Protein AF-A0A1H3N6U4-F1 (afdb_monomer)

Foldseek 3Di:
DDPPDPDDDPPDPQKDFPDWDQDPVRDIDTDIDGPDPQVQADPVPSDRDPDDPDDDDDDDPRD

Radius of gyration: 15.4 Å; Cα contacts (8 Å, |Δi|>4): 49; chains: 1; bounding box: 27×22×50 Å

Solvent-accessible surface area (backbone atoms only — not comparable to full-atom values): 4568 Å² total; per-residue (Å²): 134,87,79,85,76,78,85,75,84,76,90,55,85,70,48,40,81,75,48,76,46,74,45,97,90,67,49,77,49,74,44,66,43,67,60,58,75,69,71,51,27,40,93,86,76,64,54,65,62,90,72,79,92,76,88,87,88,83,83,64,94,92,115

pLDDT: mean 76.63, std 11.07, range [45.09, 90.69]

Mean predicted aligned error: 9.07 Å

Sequence (63 aa):
MSSDGTTILFGLPGVRVREVLRAADGTRVVHVITEEETTAACPVCGVVSTSVRQRRTTSPRDL

Structure (mmCIF, N/CA/C/O backbone):
data_AF-A0A1H3N6U4-F1
#
_entry.id   AF-A0A1H3N6U4-F1
#
loop_
_atom_site.group_PDB
_atom_site.id
_atom_site.type_symbol
_atom_site.label_atom_id
_atom_site.label_alt_id
_atom_site.label_comp_id
_atom_site.label_asym_id
_atom_site.label_entity_id
_atom_site.label_seq_id
_atom_site.pdbx_PDB_ins_code
_atom_site.Cartn_x
_atom_site.Cartn_y
_atom_site.Cartn_z
_atom_site.occupancy
_atom_site.B_iso_or_equiv
_atom_site.auth_seq_id
_atom_site.auth_comp_id
_atom_site.auth_asym_id
_atom_site.auth_atom_id
_atom_site.pdbx_PDB_model_num
ATOM 1 N N . MET A 1 1 ? 2.497 -5.870 28.817 1.00 45.09 1 MET A N 1
ATOM 2 C CA . MET A 1 1 ? 2.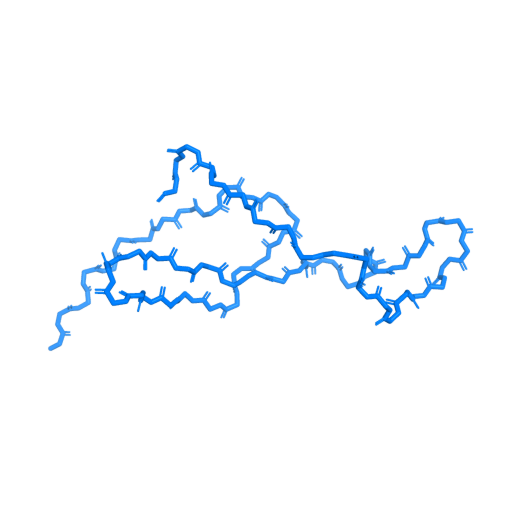194 -5.220 27.524 1.00 45.09 1 MET A CA 1
ATOM 3 C C . MET A 1 1 ? 1.446 -6.241 26.679 1.00 45.09 1 MET A C 1
ATOM 5 O O . MET A 1 1 ? 2.085 -7.051 26.026 1.00 45.09 1 MET A O 1
ATOM 9 N N . SER A 1 2 ? 0.117 -6.310 26.816 1.00 48.06 2 SER A N 1
ATOM 10 C CA . SER A 1 2 ? -0.686 -7.331 26.127 1.00 48.06 2 SER A CA 1
ATOM 11 C C . SER A 1 2 ? -0.916 -6.885 24.686 1.00 48.06 2 SER A C 1
ATOM 13 O O . SER A 1 2 ? -1.545 -5.856 24.453 1.00 48.06 2 SER A O 1
ATOM 15 N N . SER A 1 3 ? -0.327 -7.601 23.733 1.00 56.03 3 SER A N 1
ATOM 16 C CA . SER A 1 3 ? -0.541 -7.377 22.307 1.00 56.03 3 SER A CA 1
ATOM 17 C C . SER A 1 3 ? -1.738 -8.217 21.875 1.00 56.03 3 SER A C 1
ATOM 19 O O . SER A 1 3 ? -1.559 -9.363 21.470 1.00 56.03 3 SER A O 1
ATOM 21 N N . ASP A 1 4 ? -2.948 -7.661 21.952 1.00 54.94 4 ASP A N 1
ATOM 22 C CA . ASP A 1 4 ? -4.127 -8.208 21.263 1.00 54.94 4 ASP A CA 1
ATOM 23 C C . ASP A 1 4 ? -3.938 -8.036 19.749 1.00 54.94 4 ASP A C 1
ATOM 25 O O . ASP A 1 4 ? -4.445 -7.110 19.111 1.00 54.94 4 ASP A O 1
ATOM 29 N N . GLY A 1 5 ? -3.107 -8.898 19.169 1.00 56.44 5 GLY A N 1
ATOM 30 C CA . GLY A 1 5 ? -2.770 -8.880 17.754 1.00 56.44 5 GLY A CA 1
ATOM 31 C C . GLY A 1 5 ? -3.878 -9.511 16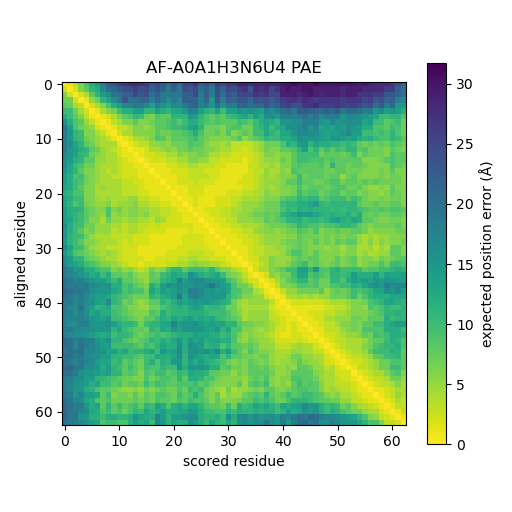.924 1.00 56.44 5 GLY A C 1
ATOM 32 O O . GLY A 1 5 ? -3.718 -10.625 16.442 1.00 56.44 5 GLY A O 1
ATOM 33 N N . THR A 1 6 ? -5.000 -8.815 16.736 1.00 58.91 6 THR A N 1
ATOM 34 C CA . THR A 1 6 ? -5.914 -9.165 15.639 1.00 58.91 6 THR A CA 1
ATOM 35 C C . THR A 1 6 ? -5.301 -8.657 14.337 1.00 58.91 6 THR A C 1
ATOM 37 O O . THR A 1 6 ? -5.265 -7.450 14.088 1.00 58.91 6 THR A O 1
ATOM 40 N N . THR A 1 7 ? -4.780 -9.569 13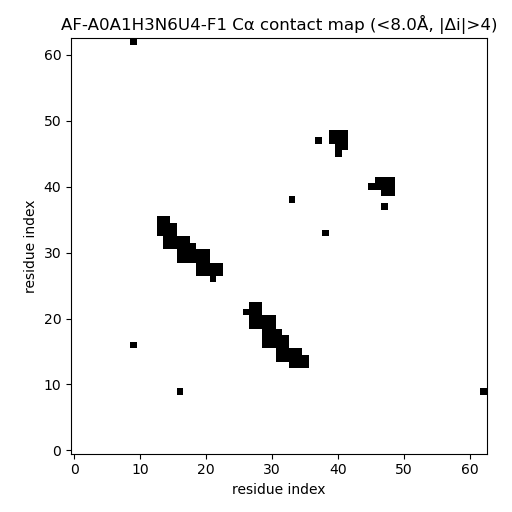.517 1.00 65.25 7 THR A N 1
ATOM 41 C CA . THR A 1 7 ? -4.303 -9.250 12.167 1.00 65.25 7 THR A CA 1
ATOM 42 C C . THR A 1 7 ? -5.504 -8.989 11.261 1.00 65.25 7 THR A C 1
ATOM 44 O O . THR A 1 7 ? -6.340 -9.866 11.070 1.00 65.25 7 THR A O 1
ATOM 47 N N . ILE A 1 8 ? -5.586 -7.785 10.693 1.00 68.50 8 ILE A N 1
ATOM 48 C CA . ILE A 1 8 ? -6.566 -7.446 9.654 1.00 68.50 8 ILE A CA 1
ATOM 49 C C . ILE A 1 8 ? -5.854 -7.539 8.307 1.00 68.50 8 ILE A C 1
ATOM 51 O O . ILE A 1 8 ? -4.791 -6.943 8.125 1.00 68.50 8 ILE A O 1
ATOM 55 N N . LEU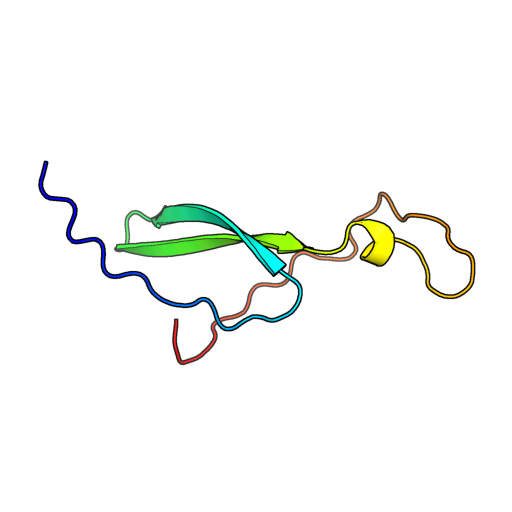 A 1 9 ? -6.429 -8.290 7.369 1.00 68.81 9 LEU A N 1
ATOM 56 C CA . LEU A 1 9 ? -5.920 -8.347 6.004 1.00 68.81 9 LEU A CA 1
ATOM 57 C C . LEU A 1 9 ? -6.289 -7.055 5.274 1.00 68.81 9 LEU A C 1
ATOM 59 O O . LEU A 1 9 ? -7.461 -6.742 5.081 1.00 68.81 9 LEU A O 1
ATOM 63 N N . PH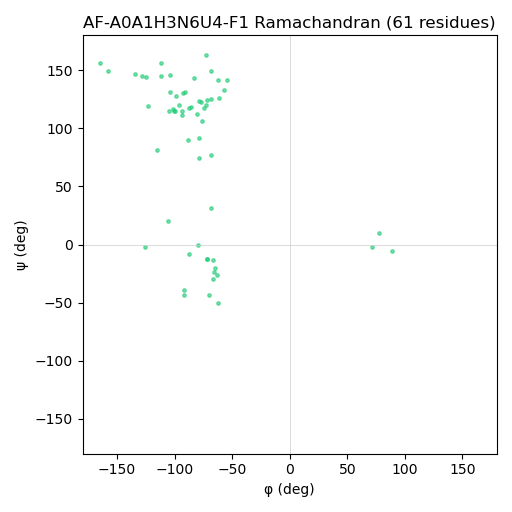E A 1 10 ? -5.270 -6.307 4.855 1.00 71.50 10 PHE A N 1
ATOM 64 C CA . PHE A 1 10 ? -5.434 -5.126 4.019 1.00 71.50 10 PHE A CA 1
ATOM 65 C C . PHE A 1 10 ? -5.655 -5.602 2.580 1.00 71.50 10 PHE A C 1
ATOM 67 O O . PHE A 1 10 ? -4.697 -5.864 1.859 1.00 71.50 10 PHE A O 1
ATOM 74 N N . GLY A 1 11 ? -6.916 -5.795 2.182 1.00 70.56 11 GLY A N 1
ATOM 75 C CA . GLY A 1 11 ? -7.315 -6.357 0.881 1.00 70.56 11 GLY A CA 1
ATOM 76 C C . GLY A 1 11 ? -7.026 -5.469 -0.339 1.00 70.56 11 GLY A C 1
ATOM 77 O O . GLY A 1 11 ? -7.798 -5.487 -1.295 1.00 70.56 11 GLY A O 1
ATOM 78 N N . LEU A 1 12 ? -5.961 -4.662 -0.310 1.00 76.75 12 LEU A N 1
ATOM 79 C CA . LEU A 1 12 ? -5.514 -3.856 -1.443 1.00 76.75 12 LEU A CA 1
ATOM 80 C C . LEU A 1 12 ? -4.452 -4.629 -2.243 1.00 76.75 12 LEU A C 1
ATOM 82 O O . LEU A 1 12 ? -3.343 -4.818 -1.744 1.00 76.75 12 LEU A O 1
ATOM 86 N N . PRO A 1 13 ? -4.756 -5.069 -3.477 1.00 76.44 13 PRO A N 1
ATOM 87 C CA . PRO A 1 13 ? -3.784 -5.767 -4.312 1.00 76.44 13 PRO A CA 1
ATOM 88 C C . PRO A 1 13 ? -2.655 -4.832 -4.774 1.00 76.44 13 PRO A C 1
ATOM 90 O O . PRO A 1 13 ? -2.870 -3.638 -4.991 1.00 76.44 13 PRO A O 1
ATOM 93 N N . GLY A 1 14 ? -1.456 -5.392 -4.966 1.00 80.06 14 GLY A N 1
ATOM 94 C CA . GLY A 1 14 ? -0.294 -4.690 -5.530 1.00 80.06 14 GLY A CA 1
ATOM 95 C C . GLY A 1 14 ? 0.440 -3.758 -4.561 1.00 80.06 14 GLY A C 1
ATOM 96 O O . GLY A 1 14 ? 1.309 -2.989 -4.983 1.00 80.06 14 GLY A O 1
ATOM 97 N N . VAL A 1 15 ? 0.110 -3.800 -3.267 1.00 83.00 15 VAL A N 1
ATOM 98 C CA . VAL A 1 15 ? 0.786 -3.020 -2.226 1.00 83.00 15 VAL A CA 1
ATOM 99 C C . VAL A 1 15 ? 1.105 -3.880 -1.006 1.00 83.00 15 VAL A C 1
ATOM 101 O O . VAL A 1 15 ? 0.335 -4.759 -0.630 1.00 83.00 15 VAL A O 1
ATOM 104 N N . ARG A 1 16 ? 2.223 -3.582 -0.338 1.00 85.06 16 ARG A N 1
ATOM 105 C CA . ARG A 1 16 ? 2.591 -4.168 0.959 1.00 85.06 16 ARG A CA 1
ATOM 106 C C . ARG A 1 16 ? 2.547 -3.118 2.063 1.00 85.06 16 ARG A C 1
ATOM 108 O O . ARG A 1 16 ? 2.894 -1.955 1.840 1.00 85.06 16 ARG A O 1
ATOM 115 N N . VAL A 1 17 ? 2.139 -3.523 3.265 1.00 86.25 17 VAL A N 1
ATOM 116 C CA . VAL A 1 17 ? 2.137 -2.643 4.443 1.00 86.25 17 VAL A CA 1
ATOM 117 C C . VAL A 1 17 ? 3.574 -2.401 4.890 1.00 86.25 17 VAL A C 1
ATOM 119 O O . VAL A 1 17 ? 4.318 -3.343 5.150 1.00 86.25 17 VAL A O 1
ATOM 122 N N . ARG A 1 18 ? 3.959 -1.128 4.981 1.00 88.19 18 ARG A N 1
ATOM 123 C CA . ARG A 1 18 ? 5.246 -0.703 5.537 1.00 88.19 18 ARG A CA 1
ATOM 124 C C . ARG A 1 18 ? 5.128 -0.408 7.028 1.00 88.19 18 ARG A C 1
ATOM 126 O O . ARG A 1 18 ? 6.011 -0.772 7.791 1.00 88.19 18 ARG A O 1
ATOM 133 N N . GLU A 1 19 ? 4.061 0.282 7.424 1.00 88.56 19 GLU A N 1
ATOM 134 C CA . GLU A 1 19 ? 3.863 0.752 8.795 1.00 88.56 19 GLU A CA 1
ATOM 135 C C . GLU A 1 19 ? 2.377 1.007 9.073 1.00 88.56 19 GLU A C 1
ATOM 137 O O . GLU A 1 19 ? 1.629 1.402 8.175 1.00 88.56 19 GLU A O 1
ATOM 142 N N . VAL A 1 20 ? 1.961 0.812 10.325 1.00 86.25 20 VAL A N 1
ATOM 143 C CA . VAL A 1 20 ? 0.624 1.165 10.810 1.00 86.25 20 VAL A CA 1
ATOM 144 C C . VAL A 1 20 ? 0.771 2.112 11.992 1.00 86.25 20 VAL A C 1
ATOM 146 O O . VAL A 1 20 ? 1.343 1.749 13.018 1.00 86.25 20 VAL A O 1
ATOM 149 N N . LEU A 1 21 ? 0.227 3.316 11.852 1.00 89.31 21 LEU A N 1
ATOM 150 C CA . LEU A 1 21 ? 0.201 4.331 12.897 1.00 89.31 21 LEU A CA 1
ATOM 151 C C . LEU A 1 21 ? -1.192 4.409 13.513 1.00 89.31 21 LEU A C 1
ATOM 153 O O . LEU A 1 21 ? -2.201 4.261 12.821 1.00 89.31 21 LEU A O 1
ATOM 157 N N . ARG A 1 22 ? -1.254 4.683 14.816 1.00 89.25 22 ARG A N 1
ATOM 158 C CA . ARG A 1 22 ? -2.508 4.995 15.504 1.00 89.25 22 ARG A CA 1
ATOM 159 C C . ARG A 1 22 ? -2.560 6.494 15.767 1.00 89.25 22 ARG A C 1
ATOM 161 O O . ARG A 1 22 ? -1.723 7.018 16.497 1.00 89.25 22 ARG A O 1
ATOM 168 N N . ALA A 1 23 ? -3.512 7.173 15.142 1.00 87.69 23 ALA A N 1
ATOM 169 C CA . ALA A 1 23 ? -3.754 8.590 15.354 1.00 87.69 23 ALA A CA 1
ATOM 170 C C . ALA A 1 23 ? -4.408 8.836 16.725 1.00 87.69 23 ALA A C 1
ATOM 172 O O . ALA A 1 23 ? -4.932 7.918 17.364 1.00 87.69 23 ALA A O 1
ATOM 173 N N . ALA A 1 24 ? -4.355 10.086 17.189 1.00 90.69 24 ALA A N 1
ATOM 174 C CA . ALA A 1 24 ? -4.852 10.478 18.510 1.00 90.69 24 ALA A CA 1
ATOM 175 C C . ALA A 1 24 ? -6.371 10.279 18.675 1.00 90.69 24 ALA A C 1
ATOM 177 O O . ALA A 1 24 ? -6.845 10.051 19.783 1.00 90.69 24 ALA A O 1
ATOM 178 N N . ASP A 1 25 ? -7.120 10.320 17.574 1.00 89.94 25 ASP A N 1
ATOM 179 C CA . ASP A 1 25 ? -8.560 10.040 17.503 1.00 89.94 25 ASP A CA 1
ATOM 180 C C . ASP A 1 25 ? -8.887 8.531 17.486 1.00 89.94 25 ASP A C 1
ATOM 182 O O . ASP A 1 25 ? -10.051 8.141 17.439 1.00 89.94 25 ASP A O 1
ATOM 186 N N . GLY A 1 26 ? -7.867 7.669 17.532 1.00 84.88 26 GLY A N 1
ATOM 187 C CA . GLY A 1 26 ? -8.005 6.218 17.476 1.00 84.88 26 GLY A CA 1
ATOM 188 C C . GLY A 1 26 ? -8.000 5.633 16.063 1.00 84.88 26 GLY A C 1
ATOM 189 O O . GLY A 1 26 ? -7.934 4.403 15.948 1.00 84.88 26 GLY A O 1
ATOM 190 N N . THR A 1 27 ? -7.996 6.468 15.017 1.00 84.75 27 THR A N 1
ATOM 191 C CA . THR A 1 27 ? -7.917 6.043 13.613 1.00 84.75 27 THR A CA 1
ATOM 192 C C . THR A 1 27 ? -6.603 5.307 13.342 1.00 84.75 27 THR A C 1
ATOM 194 O O . THR A 1 27 ? -5.540 5.681 13.846 1.00 84.75 27 THR A O 1
ATOM 197 N N . ARG A 1 28 ? -6.650 4.250 12.524 1.00 83.88 28 ARG A N 1
ATOM 198 C CA . ARG A 1 28 ? -5.452 3.544 12.047 1.00 83.88 28 ARG A CA 1
ATOM 199 C C . ARG A 1 28 ? -5.059 4.079 10.674 1.00 83.88 28 ARG A C 1
ATOM 201 O O . ARG A 1 28 ? -5.832 3.983 9.727 1.00 83.88 28 ARG A O 1
ATOM 208 N N . VAL A 1 29 ? -3.849 4.614 10.560 1.00 85.56 29 VAL A N 1
ATOM 209 C CA . VAL A 1 29 ? -3.271 5.064 9.289 1.00 85.56 29 VAL A CA 1
ATOM 210 C C . VAL A 1 29 ? -2.288 4.006 8.807 1.00 85.56 29 VAL A C 1
ATOM 212 O O . VAL A 1 29 ? -1.286 3.734 9.466 1.00 85.56 29 VAL A O 1
ATOM 215 N N . VAL A 1 30 ? -2.575 3.402 7.656 1.00 85.06 30 VAL A N 1
ATOM 216 C CA . VAL A 1 30 ? -1.734 2.359 7.057 1.00 85.06 30 VAL A CA 1
ATOM 217 C C . VAL A 1 30 ? -0.880 2.975 5.953 1.00 85.06 30 VAL A C 1
ATOM 219 O O . VAL A 1 30 ? -1.394 3.424 4.929 1.00 85.06 30 VAL A O 1
ATOM 222 N N . HIS A 1 31 ? 0.437 2.987 6.149 1.00 87.25 31 HIS A N 1
ATOM 223 C CA . HIS A 1 31 ? 1.394 3.370 5.117 1.00 87.25 31 HIS A CA 1
ATOM 224 C C . HIS A 1 31 ? 1.753 2.141 4.289 1.00 87.25 31 HIS A C 1
ATOM 226 O O . HIS A 1 31 ? 2.342 1.187 4.801 1.00 87.25 31 HIS A O 1
ATOM 232 N N . VAL A 1 32 ? 1.432 2.182 2.999 1.00 85.00 32 VAL A N 1
ATOM 233 C CA . VAL A 1 32 ? 1.749 1.111 2.053 1.00 85.00 32 VAL A CA 1
ATOM 234 C C . VAL A 1 32 ? 2.789 1.547 1.032 1.00 85.00 32 VAL A C 1
ATOM 236 O O . VAL A 1 32 ? 2.950 2.737 0.751 1.00 85.00 32 VAL A O 1
ATOM 239 N N . ILE A 1 33 ? 3.491 0.568 0.476 1.00 85.75 33 ILE A N 1
ATOM 240 C CA . ILE A 1 33 ? 4.397 0.739 -0.659 1.00 85.75 33 ILE A CA 1
ATOM 241 C C . ILE A 1 33 ? 3.986 -0.218 -1.771 1.00 85.75 33 ILE A C 1
ATOM 243 O O . ILE A 1 33 ? 3.528 -1.326 -1.488 1.00 85.75 33 ILE A O 1
ATOM 247 N N . THR A 1 34 ? 4.125 0.217 -3.022 1.00 84.75 34 THR A N 1
ATOM 248 C CA . THR A 1 34 ? 3.879 -0.637 -4.188 1.00 84.75 34 THR A CA 1
ATOM 249 C C . THR A 1 34 ? 4.773 -1.868 -4.106 1.00 84.75 34 THR A C 1
ATOM 251 O O . THR A 1 34 ? 5.956 -1.763 -3.776 1.00 84.75 34 THR A O 1
ATOM 254 N N . GLU A 1 35 ? 4.186 -3.040 -4.326 1.00 80.69 35 GLU A N 1
ATOM 255 C CA . GLU A 1 35 ? 4.888 -4.311 -4.165 1.00 80.69 35 GLU A CA 1
ATOM 256 C C . GLU A 1 35 ? 5.947 -4.510 -5.255 1.00 80.69 35 GLU A C 1
ATOM 258 O O . GLU A 1 35 ? 7.082 -4.877 -4.950 1.00 80.69 35 GLU A O 1
ATOM 263 N N . GLU A 1 36 ? 5.590 -4.184 -6.497 1.00 77.88 36 GLU A N 1
ATOM 264 C CA . GLU A 1 36 ? 6.453 -4.285 -7.668 1.00 77.88 36 GLU A CA 1
ATOM 265 C C . GLU A 1 36 ? 7.163 -2.946 -7.941 1.00 77.88 36 GLU A C 1
ATOM 267 O O . GLU A 1 36 ? 6.546 -1.931 -8.268 1.00 77.88 36 GLU A O 1
ATOM 272 N N . GLU A 1 37 ? 8.492 -2.943 -7.818 1.00 66.56 37 GLU A N 1
ATOM 273 C CA . GLU A 1 37 ? 9.316 -1.738 -7.985 1.00 66.56 37 GLU A CA 1
ATOM 274 C C . GLU A 1 37 ? 9.297 -1.208 -9.432 1.00 66.56 37 GLU A C 1
ATOM 276 O O . GLU A 1 37 ? 9.339 0.002 -9.664 1.00 66.56 37 GLU A O 1
ATOM 281 N N . THR A 1 38 ? 9.126 -2.100 -10.414 1.00 67.38 38 THR A N 1
ATOM 282 C CA . THR A 1 38 ? 9.018 -1.749 -11.838 1.00 67.38 38 THR A CA 1
ATO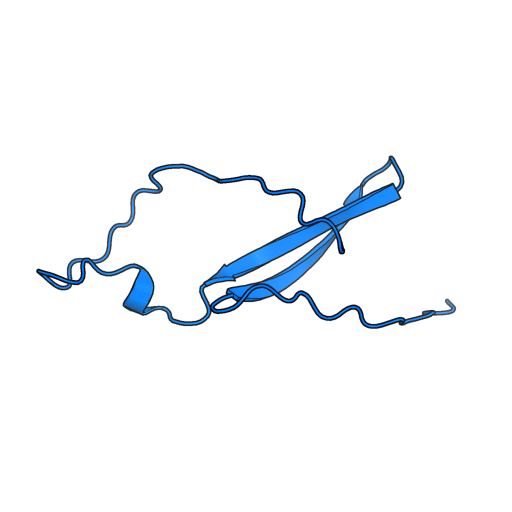M 283 C C . THR A 1 38 ? 7.698 -1.076 -12.205 1.00 67.38 38 THR A C 1
ATOM 285 O O . THR A 1 38 ? 7.631 -0.431 -13.249 1.00 67.38 38 THR A O 1
ATOM 288 N N . THR A 1 39 ? 6.683 -1.093 -11.333 1.00 66.12 39 THR A N 1
ATOM 289 C CA . THR A 1 39 ? 5.416 -0.378 -11.571 1.00 66.12 39 THR A CA 1
ATOM 290 C C . THR A 1 39 ? 5.612 1.142 -11.617 1.00 66.12 39 THR A C 1
ATOM 292 O O . THR A 1 39 ? 4.787 1.864 -12.176 1.00 66.12 39 THR A O 1
ATOM 295 N N . ALA A 1 40 ? 6.715 1.658 -11.064 1.00 72.38 40 ALA A N 1
ATOM 296 C CA . ALA A 1 40 ? 7.073 3.070 -11.190 1.00 72.38 40 ALA A CA 1
ATOM 297 C C . ALA A 1 40 ? 7.547 3.461 -12.609 1.00 72.38 40 ALA A C 1
ATOM 299 O O . ALA A 1 40 ? 7.663 4.656 -12.909 1.00 72.38 40 ALA A O 1
ATOM 300 N N . ALA A 1 41 ? 7.835 2.485 -13.477 1.00 82.44 41 ALA A N 1
ATOM 301 C CA . ALA A 1 41 ? 8.252 2.717 -14.852 1.00 82.44 41 ALA A CA 1
ATOM 302 C C . ALA A 1 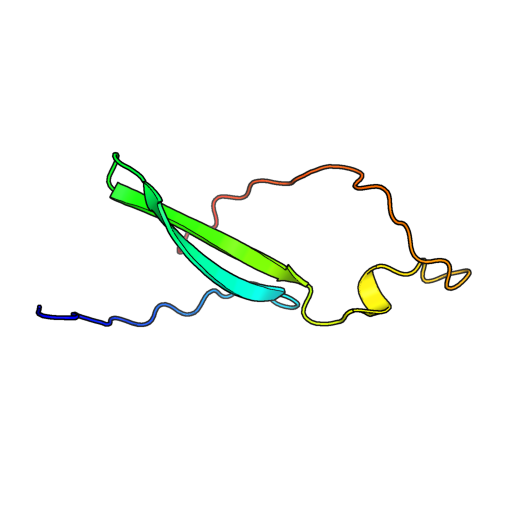41 ? 7.057 2.952 -15.785 1.00 82.44 41 ALA A C 1
ATOM 304 O O . ALA A 1 41 ? 6.008 2.318 -15.680 1.00 82.44 41 ALA A O 1
ATOM 305 N N . CYS A 1 42 ? 7.232 3.852 -16.753 1.00 80.38 42 CYS A N 1
ATOM 306 C CA . CYS A 1 42 ? 6.276 4.008 -17.841 1.00 80.38 42 CYS A CA 1
ATOM 307 C C . CYS A 1 42 ? 6.190 2.698 -18.648 1.00 80.38 42 CYS A C 1
ATOM 309 O O . CYS A 1 42 ? 7.217 2.258 -19.169 1.00 80.38 42 CYS A O 1
ATOM 311 N N . PRO A 1 43 ? 4.994 2.115 -18.853 1.00 81.50 43 PRO A N 1
ATOM 312 C CA . PRO A 1 43 ? 4.859 0.850 -19.579 1.00 81.50 43 PRO A CA 1
ATOM 313 C C . PRO A 1 43 ? 5.224 0.959 -21.069 1.00 81.50 43 PRO A C 1
ATOM 315 O O . PRO A 1 43 ? 5.388 -0.056 -21.733 1.00 81.50 43 PRO A O 1
ATOM 318 N N . VAL A 1 44 ? 5.347 2.179 -21.608 1.00 87.06 44 VAL A N 1
ATOM 319 C CA . VAL A 1 44 ? 5.679 2.421 -23.022 1.00 87.06 44 VAL A CA 1
ATOM 320 C C . VAL A 1 44 ? 7.184 2.570 -23.247 1.00 87.06 44 VAL A C 1
ATOM 322 O O . VAL A 1 44 ? 7.697 2.095 -24.254 1.00 87.06 44 VAL A O 1
ATOM 325 N N . CYS A 1 45 ? 7.902 3.243 -22.342 1.00 89.06 45 CYS A N 1
ATOM 326 C CA . CYS A 1 45 ? 9.315 3.588 -22.549 1.00 89.06 45 CYS A CA 1
ATOM 327 C C . CYS A 1 45 ? 10.264 3.125 -21.436 1.00 89.06 45 CYS A C 1
ATOM 329 O O . CYS A 1 45 ? 11.463 3.365 -21.536 1.00 89.06 45 CYS A O 1
ATOM 331 N N . GLY A 1 46 ? 9.762 2.502 -20.367 1.00 85.25 46 GLY A N 1
ATOM 332 C CA . GLY A 1 46 ? 10.574 1.981 -19.262 1.00 85.25 46 GLY A CA 1
ATOM 333 C C . GLY A 1 46 ? 11.198 3.044 -18.350 1.00 85.25 46 GLY A C 1
ATOM 334 O O . GLY A 1 46 ? 11.836 2.699 -17.360 1.00 85.25 46 GLY A O 1
ATOM 335 N N . VAL A 1 47 ? 11.012 4.336 -18.642 1.00 88.81 47 VAL A N 1
ATOM 336 C CA . VAL A 1 47 ? 11.540 5.422 -17.808 1.00 88.81 47 VAL A CA 1
ATOM 337 C C . VAL A 1 47 ? 10.805 5.448 -16.471 1.00 88.81 47 VAL A C 1
ATOM 339 O O . VAL A 1 47 ? 9.576 5.547 -16.430 1.00 88.81 47 VAL A O 1
ATOM 342 N N . VAL A 1 48 ? 11.569 5.390 -15.380 1.00 82.69 48 VAL A N 1
ATOM 343 C CA . VAL A 1 48 ? 11.059 5.526 -14.013 1.00 82.69 48 VAL A CA 1
ATOM 344 C C . VAL A 1 48 ? 10.779 6.996 -13.722 1.00 82.69 48 VAL A C 1
ATOM 346 O O . VAL A 1 48 ? 11.673 7.839 -13.810 1.00 82.69 48 VAL A O 1
ATOM 349 N N . SER A 1 49 ? 9.536 7.312 -13.355 1.00 78.00 49 SER A N 1
ATOM 350 C CA . SER A 1 49 ? 9.199 8.659 -12.888 1.00 78.00 49 SER A CA 1
ATOM 351 C C . SER A 1 49 ? 9.628 8.833 -11.434 1.00 78.00 49 SER A C 1
ATOM 353 O O . SER A 1 49 ? 9.157 8.119 -10.553 1.00 78.00 49 SER A O 1
ATOM 355 N N . THR A 1 50 ? 10.459 9.837 -11.159 1.00 80.25 50 THR A N 1
ATOM 356 C CA . THR A 1 50 ? 10.789 10.261 -9.785 1.00 80.25 50 THR A CA 1
ATOM 357 C C . THR A 1 50 ? 9.798 11.287 -9.228 1.00 80.25 50 THR A C 1
ATOM 359 O O . THR A 1 50 ? 9.834 11.610 -8.041 1.00 80.25 50 THR A O 1
ATOM 362 N N . SER A 1 51 ? 8.888 11.793 -10.068 1.00 79.12 51 SER A N 1
ATOM 363 C CA . SER A 1 51 ? 7.855 12.751 -9.674 1.00 79.12 51 SER A CA 1
ATOM 364 C C . SER A 1 51 ? 6.559 12.044 -9.281 1.00 79.12 51 SER A C 1
ATOM 366 O O . SER A 1 51 ? 6.037 11.202 -10.018 1.00 79.12 51 SER A O 1
ATOM 368 N N . VAL A 1 52 ? 6.015 12.415 -8.120 1.00 77.56 52 VAL A N 1
ATOM 369 C CA . VAL A 1 52 ? 4.716 11.939 -7.633 1.00 77.56 52 VAL A CA 1
ATOM 370 C C . VAL A 1 52 ? 3.620 12.826 -8.210 1.00 77.56 52 VAL A C 1
ATOM 372 O O . VAL A 1 52 ? 3.549 14.009 -7.888 1.00 77.56 52 VAL A O 1
ATOM 375 N N . ARG A 1 53 ? 2.712 12.246 -9.005 1.00 75.81 53 ARG A N 1
ATOM 376 C CA . ARG A 1 53 ? 1.560 12.984 -9.551 1.00 75.81 53 ARG A CA 1
ATOM 377 C C . ARG A 1 53 ? 0.633 13.504 -8.448 1.00 75.81 53 ARG A C 1
ATOM 379 O O . ARG A 1 53 ? 0.249 14.665 -8.468 1.00 75.81 53 ARG A O 1
ATOM 386 N N . GLN A 1 54 ? 0.238 12.63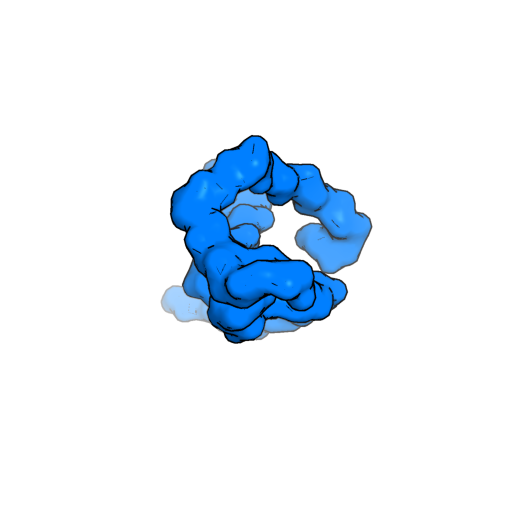0 -7.522 1.00 77.44 54 GLN A N 1
ATOM 387 C CA . GLN A 1 54 ? -0.622 12.953 -6.378 1.00 77.44 54 GLN A CA 1
ATOM 388 C C . GLN A 1 54 ? -0.565 11.840 -5.324 1.00 77.44 54 GLN A C 1
ATOM 390 O O . GLN A 1 54 ? -0.291 10.687 -5.656 1.00 77.44 54 GLN A O 1
ATOM 395 N N . ARG A 1 55 ? -0.878 12.168 -4.066 1.00 79.50 55 ARG A N 1
ATOM 396 C CA . ARG A 1 55 ? -1.084 11.186 -2.988 1.00 79.50 55 ARG A CA 1
ATOM 397 C C . ARG A 1 55 ? -2.583 10.978 -2.804 1.00 79.50 55 ARG A C 1
ATOM 399 O O . ARG A 1 55 ? -3.285 11.921 -2.454 1.00 79.50 55 ARG A O 1
ATOM 406 N N . ARG A 1 56 ? -3.076 9.773 -3.092 1.00 74.50 56 ARG A N 1
ATOM 407 C CA . ARG A 1 56 ? -4.509 9.457 -3.021 1.00 74.50 56 ARG A CA 1
ATOM 408 C C . ARG A 1 56 ? -4.860 8.934 -1.629 1.00 74.50 56 ARG A C 1
ATOM 410 O O . ARG A 1 56 ? -4.200 8.019 -1.150 1.00 74.50 56 ARG A O 1
ATOM 417 N N . THR A 1 57 ? -5.919 9.473 -1.033 1.00 76.69 57 THR A N 1
ATOM 418 C CA . THR A 1 57 ? -6.521 8.939 0.196 1.00 76.69 57 THR A CA 1
ATOM 419 C C . THR A 1 57 ? -7.805 8.207 -0.168 1.00 76.69 57 THR A C 1
ATOM 421 O O . THR A 1 57 ? -8.634 8.738 -0.906 1.00 76.69 57 THR A O 1
ATOM 424 N N . THR A 1 58 ? -7.971 6.988 0.335 1.00 72.06 58 THR A N 1
ATOM 425 C CA . THR A 1 58 ? -9.187 6.184 0.164 1.00 72.06 58 THR A CA 1
ATOM 426 C C . THR A 1 58 ? -9.659 5.698 1.527 1.00 72.06 58 THR A C 1
ATOM 428 O O . THR A 1 58 ? -8.825 5.351 2.358 1.00 72.06 58 THR A O 1
ATOM 431 N N . SER A 1 59 ? -10.975 5.608 1.731 1.00 69.44 59 SER A N 1
ATOM 432 C CA . SER A 1 59 ? -11.592 4.958 2.896 1.00 69.44 59 SER A CA 1
ATOM 433 C C . SER A 1 59 ? -12.380 3.729 2.417 1.00 69.44 59 SER A C 1
ATOM 435 O O . SER A 1 59 ? -13.572 3.831 2.127 1.00 69.44 59 SER A O 1
ATOM 437 N N . PRO A 1 60 ? -11.701 2.587 2.191 1.00 70.00 60 PRO A N 1
ATOM 438 C CA . PRO A 1 60 ? -12.358 1.307 1.957 1.00 70.00 60 PRO A CA 1
ATOM 439 C C . PRO A 1 60 ? -13.320 0.976 3.097 1.00 70.00 60 PRO A C 1
ATOM 441 O O . PRO A 1 60 ? -13.024 1.244 4.254 1.00 70.00 60 PRO A O 1
ATOM 444 N N . ARG A 1 61 ? -14.469 0.389 2.759 1.00 63.34 61 ARG A N 1
ATOM 445 C CA . ARG A 1 61 ? -15.564 0.135 3.706 1.00 63.34 61 ARG A CA 1
ATOM 446 C C . ARG A 1 61 ? -15.213 -0.878 4.803 1.00 63.34 61 ARG A C 1
ATOM 448 O O . ARG A 1 61 ? -15.828 -0.843 5.861 1.00 63.34 61 ARG A O 1
ATOM 455 N N . ASP A 1 62 ? -14.237 -1.740 4.531 1.00 57.25 62 ASP A N 1
ATOM 456 C CA . ASP A 1 62 ? -13.84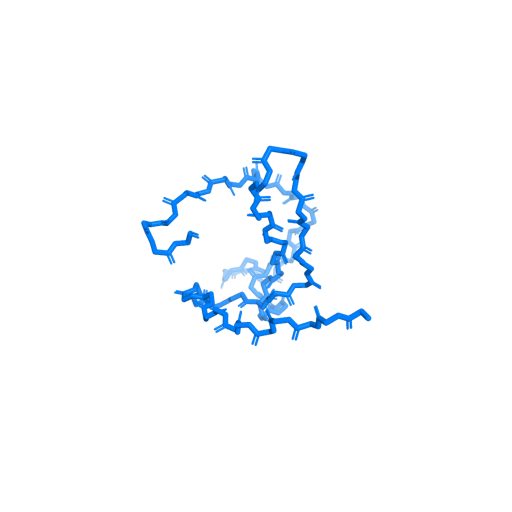8 -2.864 5.387 1.00 57.25 62 ASP A CA 1
ATOM 457 C C . ASP A 1 62 ? -12.515 -2.612 6.127 1.00 57.25 62 ASP A C 1
ATOM 459 O O . ASP A 1 62 ? -11.851 -3.559 6.554 1.00 57.25 62 ASP A O 1
ATOM 463 N N . LEU A 1 63 ? -12.103 -1.341 6.247 1.00 60.03 63 LEU A N 1
ATOM 464 C CA . LEU A 1 63 ? -10.948 -0.881 7.032 1.00 60.03 63 LEU A CA 1
ATOM 465 C C . LEU A 1 63 ? -11.392 -0.012 8.207 1.00 60.03 63 LEU A C 1
ATOM 467 O O . LEU A 1 63 ? -10.823 -0.212 9.305 1.00 60.03 63 LEU A O 1
#

Nearest PDB structures (foldseek):
  6lxi-assembly2_C  TM=4.803E-01  e=1.860E+00  Homo sapiens
  7a0w-assembly2_C  TM=4.720E-01  e=1.993E+00  Gallus gallus
  8b2l-assembly1_T3  TM=3.666E-01  e=6.424E+00  Nicotiana tabacum

Secondary structure (DSSP, 8-state):
------PPP---TTEEEEEEEE-TTSPEEEEEEES-GGGGB-TTT-PBP-S---------TT-